Protein AF-V5H8Q6-F1 (afdb_monomer)

Mean predicted aligned error: 10.39 Å

Structure (mmCIF, N/CA/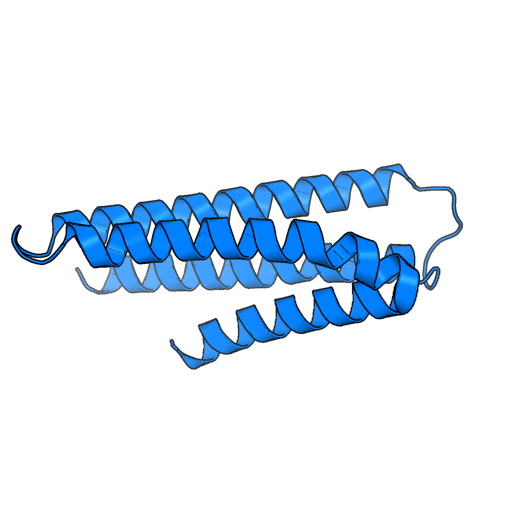C/O backbone):
data_AF-V5H8Q6-F1
#
_entry.id   AF-V5H8Q6-F1
#
loop_
_atom_site.group_PDB
_atom_site.id
_atom_site.type_symbol
_atom_site.label_atom_id
_atom_site.label_alt_id
_atom_site.label_comp_id
_atom_site.label_asym_id
_atom_site.label_entity_id
_atom_site.label_seq_id
_atom_site.pdbx_PDB_ins_code
_atom_site.Cartn_x
_atom_site.Cartn_y
_atom_site.Cartn_z
_atom_site.occupancy
_atom_site.B_iso_or_equiv
_atom_site.auth_seq_id
_atom_site.auth_comp_id
_atom_site.auth_asym_id
_atom_site.auth_atom_id
_atom_site.pdbx_PDB_model_num
ATOM 1 N N . MET A 1 1 ? -22.938 13.685 17.904 1.00 47.31 1 MET A N 1
ATOM 2 C CA . MET A 1 1 ? -21.786 12.742 17.964 1.00 47.31 1 MET A CA 1
ATOM 3 C C . MET A 1 1 ? -21.549 11.957 16.655 1.00 47.31 1 MET A C 1
ATOM 5 O O . MET A 1 1 ? -20.553 11.243 16.562 1.00 47.31 1 MET A O 1
ATOM 9 N N . SER A 1 2 ? -22.411 12.110 15.632 1.00 52.16 2 SER A N 1
ATOM 10 C CA . SER A 1 2 ? -22.285 11.519 14.284 1.00 52.16 2 SER A CA 1
ATOM 11 C C . SER A 1 2 ? -21.337 12.292 13.349 1.00 52.16 2 SER A C 1
ATOM 13 O O . SER A 1 2 ? -20.607 11.661 12.590 1.00 52.16 2 SER A O 1
ATOM 15 N N . HIS A 1 3 ? -21.265 13.625 13.465 1.00 51.91 3 HIS A N 1
ATOM 16 C CA . HIS A 1 3 ? -20.399 14.481 12.634 1.00 51.91 3 HIS A CA 1
ATOM 17 C C . HIS A 1 3 ? -18.906 14.119 12.734 1.00 51.91 3 HIS A C 1
ATOM 19 O O . HIS A 1 3 ? -18.285 13.793 11.730 1.00 51.91 3 HIS A O 1
ATOM 25 N N . GLN A 1 4 ? -18.369 14.012 13.957 1.00 55.81 4 GLN A N 1
ATOM 26 C CA . GLN A 1 4 ? -16.948 13.709 14.183 1.00 55.81 4 GLN A CA 1
ATOM 27 C C . GLN A 1 4 ? -16.502 12.375 13.560 1.00 55.81 4 GLN A C 1
ATOM 29 O O . GLN A 1 4 ? -15.347 12.219 13.185 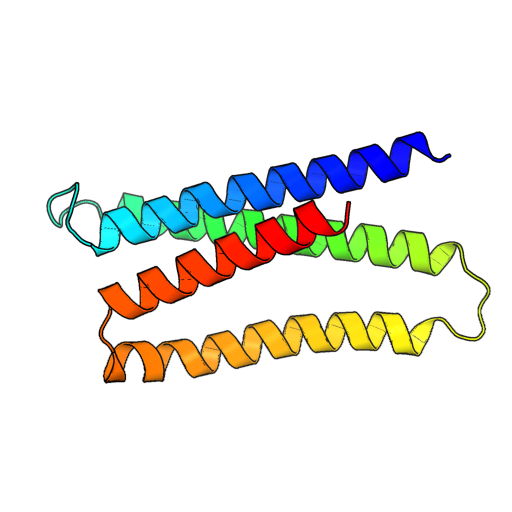1.00 55.81 4 GLN A O 1
ATOM 34 N N . THR A 1 5 ? -17.381 11.370 13.482 1.00 56.81 5 THR A N 1
ATOM 35 C CA . THR A 1 5 ? -16.995 10.058 12.933 1.00 56.81 5 THR A CA 1
ATOM 36 C C . THR A 1 5 ? -16.874 10.124 11.412 1.00 56.81 5 THR A C 1
ATOM 38 O O . THR A 1 5 ? -15.919 9.591 10.859 1.00 56.81 5 THR A O 1
ATOM 41 N N . ARG A 1 6 ? -17.794 10.844 10.762 1.00 59.44 6 ARG A N 1
ATOM 42 C CA . ARG A 1 6 ? -17.802 11.062 9.314 1.00 59.44 6 ARG A CA 1
ATOM 43 C C . ARG A 1 6 ? -16.579 11.864 8.854 1.00 59.44 6 ARG A C 1
ATOM 45 O O . ARG A 1 6 ? -16.029 11.570 7.800 1.00 59.44 6 ARG A O 1
ATOM 52 N N . ASP A 1 7 ? -16.106 12.809 9.666 1.00 64.50 7 ASP A N 1
ATOM 53 C CA . ASP A 1 7 ? -14.894 13.576 9.352 1.00 64.50 7 ASP A CA 1
ATOM 54 C C . ASP A 1 7 ? -13.611 12.730 9.430 1.00 64.50 7 ASP A C 1
ATOM 56 O O . ASP A 1 7 ? -12.723 12.893 8.597 1.00 64.50 7 ASP A O 1
ATOM 60 N N . ASN A 1 8 ? -13.525 11.765 10.355 1.00 64.62 8 ASN A N 1
ATOM 61 C CA . ASN A 1 8 ? -12.369 10.859 10.443 1.00 64.62 8 ASN A CA 1
ATOM 62 C C . ASN A 1 8 ? -12.312 9.859 9.273 1.00 64.62 8 ASN A C 1
ATOM 64 O O . ASN A 1 8 ? -11.222 9.564 8.786 1.00 64.62 8 ASN A O 1
ATOM 68 N N . THR A 1 9 ? -13.461 9.368 8.790 1.00 65.50 9 THR A N 1
ATOM 69 C CA . THR A 1 9 ? -13.511 8.477 7.615 1.00 65.50 9 THR A CA 1
ATOM 70 C C . THR A 1 9 ? -13.111 9.217 6.339 1.00 65.50 9 THR A C 1
ATOM 72 O O . THR A 1 9 ? -12.251 8.746 5.599 1.00 65.50 9 THR A O 1
ATOM 75 N N . LYS A 1 10 ? -13.604 10.448 6.150 1.00 68.50 10 LYS A N 1
ATOM 76 C CA . LYS A 1 10 ? -13.175 11.316 5.041 1.00 68.50 10 LYS A CA 1
ATOM 77 C C . LYS A 1 10 ? -11.675 11.611 5.074 1.00 68.50 10 LYS A C 1
ATOM 79 O O . LYS A 1 10 ? -11.033 11.666 4.027 1.00 68.50 10 LYS A O 1
ATOM 84 N N . LEU A 1 11 ? -11.105 11.798 6.266 1.00 69.12 11 LEU A N 1
ATOM 85 C CA . LEU A 1 11 ? -9.673 12.046 6.444 1.00 69.12 11 LEU A CA 1
ATOM 86 C C . LEU A 1 11 ? -8.839 10.796 6.114 1.00 69.12 11 LEU A C 1
ATOM 88 O O . LEU A 1 11 ? -7.823 10.912 5.430 1.00 69.12 11 LEU A O 1
ATOM 92 N N . LEU A 1 12 ? -9.317 9.604 6.490 1.00 68.75 12 LEU A N 1
ATOM 93 C CA . LEU A 1 12 ? -8.749 8.320 6.064 1.00 68.75 12 LEU A CA 1
ATOM 94 C C . LEU A 1 12 ? -8.797 8.135 4.549 1.00 68.75 12 LEU A C 1
ATOM 96 O O . LEU A 1 12 ? -7.794 7.752 3.950 1.00 68.75 12 LEU A O 1
ATOM 100 N N . LEU A 1 13 ? -9.933 8.433 3.920 1.00 69.88 13 LEU A N 1
ATOM 101 C CA . LEU A 1 13 ? -10.102 8.298 2.477 1.00 69.88 13 LEU A CA 1
ATOM 102 C C . LEU A 1 13 ? -9.171 9.261 1.726 1.00 69.88 13 LEU A C 1
ATOM 104 O O . LEU A 1 13 ? -8.527 8.870 0.752 1.00 69.88 13 LEU A O 1
ATOM 108 N N . LYS A 1 14 ? -8.998 10.483 2.247 1.00 74.50 14 LYS A N 1
ATOM 109 C CA . LYS A 1 14 ? -8.033 11.461 1.729 1.00 74.50 14 LYS A CA 1
ATOM 110 C C . LYS A 1 14 ? -6.587 10.969 1.874 1.00 74.50 14 LYS A C 1
ATOM 112 O O . LYS A 1 14 ? -5.822 11.085 0.923 1.00 74.50 14 LYS A O 1
ATOM 117 N N . MET A 1 15 ? -6.220 10.363 3.005 1.00 73.94 15 MET A N 1
ATOM 118 C CA . MET A 1 15 ? -4.896 9.748 3.202 1.00 73.94 15 MET A CA 1
ATOM 119 C C . MET A 1 15 ? -4.663 8.538 2.287 1.00 73.94 15 MET A C 1
ATOM 121 O O . MET A 1 15 ? -3.571 8.377 1.746 1.00 73.94 15 MET A O 1
ATOM 125 N N . CYS A 1 16 ? -5.688 7.711 2.075 1.00 70.69 16 CYS A N 1
ATOM 126 C CA . CYS A 1 16 ? -5.624 6.549 1.190 1.00 70.69 16 CYS A CA 1
ATOM 127 C C . CYS A 1 16 ? -5.437 6.982 -0.273 1.00 70.69 16 CYS A C 1
ATOM 129 O O . CYS A 1 16 ? -4.595 6.435 -0.980 1.00 70.69 16 CYS A O 1
ATOM 131 N N . PHE A 1 17 ? -6.132 8.041 -0.698 1.00 73.38 17 PHE A N 1
ATOM 132 C CA . PHE A 1 17 ? -5.942 8.648 -2.015 1.00 73.38 17 PHE A CA 1
ATOM 133 C C . PHE A 1 17 ? -4.543 9.267 -2.166 1.00 73.38 17 PHE A C 1
ATOM 135 O O . PHE A 1 17 ? -3.867 9.048 -3.170 1.00 73.38 17 PHE A O 1
ATOM 142 N N . VAL A 1 18 ? -4.058 9.964 -1.132 1.00 75.38 18 VAL A N 1
ATOM 143 C CA . VAL A 1 18 ? -2.692 10.515 -1.085 1.00 75.38 18 VAL A CA 1
ATOM 144 C C . VAL A 1 18 ? -1.626 9.415 -1.142 1.00 75.38 18 VAL A C 1
ATOM 146 O O . VAL A 1 18 ? -0.545 9.676 -1.653 1.00 75.38 18 VAL A O 1
ATOM 149 N N . ARG A 1 19 ? -1.918 8.179 -0.708 1.00 74.38 19 ARG A N 1
ATOM 150 C CA . ARG A 1 19 ? -1.016 7.016 -0.826 1.00 74.38 19 ARG A CA 1
ATOM 151 C C . ARG A 1 19 ? -0.897 6.473 -2.256 1.00 74.38 19 ARG A C 1
ATOM 153 O O . ARG A 1 19 ? 0.143 5.915 -2.602 1.00 74.38 19 ARG A O 1
ATOM 160 N N . VAL A 1 20 ? -1.920 6.644 -3.097 1.00 72.38 20 VAL A N 1
ATOM 161 C CA . VAL A 1 20 ? -1.877 6.214 -4.509 1.00 72.38 20 VAL A CA 1
ATOM 162 C C . VAL A 1 20 ? -0.863 7.048 -5.297 1.00 72.38 20 VAL A C 1
ATOM 164 O O . VAL A 1 20 ? -0.158 6.516 -6.147 1.00 72.38 20 VAL A O 1
ATOM 167 N N . LEU A 1 21 ? -0.718 8.332 -4.963 1.00 75.25 21 LEU A N 1
ATOM 168 C CA . LEU A 1 21 ? 0.197 9.258 -5.632 1.00 75.25 21 LEU A CA 1
ATOM 169 C C . LEU A 1 21 ? 1.683 8.817 -5.580 1.00 75.25 21 LEU A C 1
ATOM 171 O O . LEU A 1 21 ? 2.279 8.686 -6.649 1.00 75.25 21 LEU A O 1
ATOM 175 N N . PRO A 1 22 ? 2.297 8.511 -4.415 1.00 69.06 22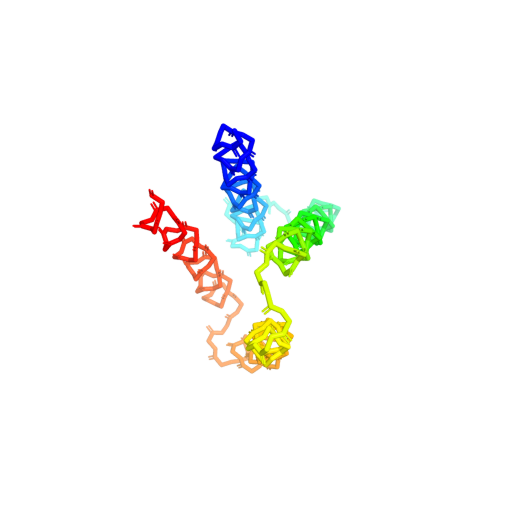 PRO A N 1
ATOM 176 C CA . PRO A 1 22 ? 3.663 7.996 -4.351 1.00 69.06 22 PRO A CA 1
ATOM 177 C C . PRO A 1 22 ? 3.797 6.583 -4.939 1.00 69.06 22 PRO A C 1
ATOM 179 O O . PRO A 1 22 ? 4.849 6.271 -5.487 1.00 69.06 22 PRO A O 1
ATOM 182 N N . ALA A 1 23 ? 2.753 5.742 -4.893 1.00 71.56 23 ALA A N 1
ATOM 183 C CA . ALA A 1 23 ? 2.776 4.421 -5.534 1.00 71.56 23 ALA A CA 1
ATOM 184 C C . ALA A 1 23 ? 2.869 4.534 -7.068 1.00 71.56 23 ALA A C 1
ATOM 186 O O . ALA A 1 23 ? 3.693 3.869 -7.695 1.00 71.56 23 ALA A O 1
ATOM 187 N N . VAL A 1 24 ? 2.090 5.445 -7.661 1.00 70.62 24 VAL A N 1
ATOM 188 C CA . VAL A 1 24 ? 2.145 5.765 -9.095 1.00 70.62 24 VAL A CA 1
ATOM 189 C C . VAL A 1 24 ? 3.485 6.410 -9.470 1.00 70.62 24 VAL A C 1
ATOM 19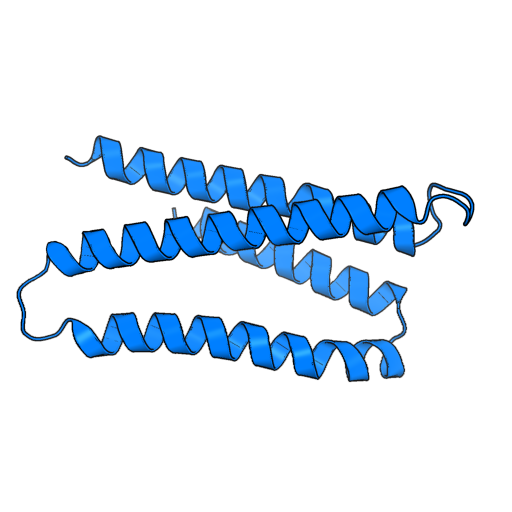1 O O . VAL A 1 24 ? 4.049 6.081 -10.510 1.00 70.62 24 VAL A O 1
ATOM 194 N N . LEU A 1 25 ? 4.045 7.270 -8.613 1.00 69.56 25 LEU A N 1
ATOM 195 C CA . LEU A 1 25 ? 5.375 7.867 -8.808 1.00 69.56 25 LEU A CA 1
ATOM 196 C C . LEU A 1 25 ? 6.499 6.820 -8.812 1.00 69.56 25 LEU A C 1
ATOM 198 O O . LEU A 1 25 ? 7.399 6.887 -9.652 1.00 69.56 25 LEU A O 1
ATOM 202 N N . ILE A 1 26 ? 6.436 5.831 -7.915 1.00 70.19 26 ILE A N 1
ATOM 203 C CA . ILE A 1 26 ? 7.384 4.708 -7.880 1.00 70.19 26 ILE A CA 1
ATOM 204 C C . ILE A 1 26 ? 7.248 3.862 -9.146 1.00 70.19 26 ILE A C 1
ATOM 206 O O . ILE A 1 26 ? 8.268 3.510 -9.736 1.00 70.19 26 ILE A O 1
ATOM 210 N N . PHE A 1 27 ? 6.019 3.589 -9.598 1.00 68.00 27 PHE A N 1
ATOM 211 C CA . PHE A 1 27 ? 5.781 2.898 -10.864 1.00 68.00 27 PHE A CA 1
ATOM 212 C C . PHE A 1 27 ? 6.407 3.663 -12.041 1.00 68.00 27 PHE A C 1
ATOM 214 O O . PHE A 1 27 ? 7.276 3.122 -12.715 1.00 68.00 27 PHE A O 1
ATOM 221 N N . LEU A 1 28 ? 6.074 4.946 -12.219 1.00 66.44 28 LEU A N 1
ATOM 222 C CA . LEU A 1 28 ? 6.609 5.797 -13.295 1.00 66.44 28 LEU A CA 1
ATOM 223 C C . LEU A 1 28 ? 8.144 5.880 -13.302 1.00 66.44 28 LEU A C 1
ATOM 225 O O . LEU A 1 28 ? 8.758 5.881 -14.371 1.00 66.44 28 LEU A O 1
ATOM 229 N N . THR A 1 29 ? 8.765 5.915 -12.120 1.00 64.88 29 THR A N 1
ATOM 230 C CA . THR A 1 29 ? 10.231 5.929 -11.976 1.00 64.88 29 THR A CA 1
ATOM 231 C C . THR A 1 29 ? 10.852 4.580 -12.364 1.00 64.88 29 THR A C 1
ATOM 233 O O . THR A 1 29 ? 11.919 4.541 -12.978 1.00 64.88 29 THR A O 1
ATOM 236 N N . ASN A 1 30 ? 10.192 3.462 -12.038 1.00 61.88 30 ASN A N 1
ATOM 237 C CA . ASN A 1 30 ? 10.693 2.115 -12.330 1.00 61.88 30 ASN A CA 1
ATOM 238 C C . ASN A 1 30 ? 10.515 1.725 -13.805 1.00 61.88 30 ASN A C 1
ATOM 240 O O . ASN A 1 30 ? 11.400 1.092 -14.377 1.00 61.88 30 ASN A O 1
ATOM 244 N N . THR A 1 31 ? 9.425 2.154 -14.453 1.00 59.09 31 THR A N 1
ATOM 245 C CA . THR A 1 31 ? 9.143 1.861 -15.872 1.00 59.09 31 THR A CA 1
ATOM 246 C C . THR A 1 31 ? 10.027 2.659 -16.842 1.00 59.09 31 THR A C 1
ATOM 248 O O . THR A 1 31 ? 9.805 2.599 -18.047 1.00 59.09 31 THR A O 1
ATOM 251 N N . ARG A 1 32 ? 11.035 3.405 -16.347 1.00 60.41 32 ARG A N 1
ATOM 252 C CA . ARG A 1 32 ? 11.986 4.210 -17.148 1.00 60.41 32 ARG A CA 1
ATOM 253 C C . ARG A 1 32 ? 11.302 5.178 -18.128 1.00 60.41 32 ARG A C 1
ATOM 255 O O . ARG A 1 32 ? 11.916 5.598 -19.098 1.00 60.41 32 ARG A O 1
ATOM 262 N N . LEU A 1 33 ? 10.035 5.527 -17.895 1.00 53.34 33 LEU A N 1
ATOM 263 C CA . LEU A 1 33 ? 9.221 6.237 -18.885 1.00 53.34 33 LEU A CA 1
ATOM 264 C C . LEU A 1 33 ? 9.440 7.760 -18.853 1.00 53.34 33 LEU A C 1
ATOM 266 O O . LEU A 1 33 ? 9.037 8.447 -19.783 1.00 53.34 33 LEU A O 1
ATOM 270 N N . VAL A 1 34 ? 10.034 8.295 -17.774 1.00 51.06 34 VAL A N 1
ATOM 271 C CA . VAL A 1 34 ? 10.090 9.750 -17.526 1.00 51.06 34 VAL A CA 1
ATOM 272 C C . VAL A 1 34 ? 11.485 10.281 -17.169 1.00 51.06 34 VAL A C 1
ATOM 274 O O . VAL A 1 34 ? 11.740 11.454 -17.409 1.00 51.06 34 VAL A O 1
ATOM 277 N N . TRP A 1 35 ? 12.407 9.472 -16.630 1.00 49.25 35 TRP A N 1
ATOM 278 C CA . TRP A 1 35 ? 13.706 9.992 -16.180 1.00 49.25 35 TRP A CA 1
ATOM 279 C C . TRP A 1 35 ? 14.875 9.028 -16.396 1.00 49.25 35 TRP A C 1
ATOM 281 O O . TRP A 1 35 ? 14.803 7.844 -16.058 1.00 49.25 35 TRP A O 1
ATOM 291 N N . GLU A 1 36 ? 15.971 9.580 -16.921 1.00 54.25 36 GLU A N 1
ATOM 292 C CA . GLU A 1 36 ? 17.302 8.972 -16.944 1.00 54.25 36 GLU A CA 1
ATOM 293 C C . GLU A 1 36 ? 17.716 8.415 -15.562 1.00 54.25 36 GLU A C 1
ATOM 295 O O . GLU A 1 36 ? 17.263 8.901 -14.520 1.00 54.25 36 GLU A O 1
ATOM 300 N N . PRO A 1 37 ? 18.591 7.391 -15.518 1.00 53.19 37 PRO A N 1
ATOM 301 C CA . PRO A 1 37 ? 18.848 6.548 -14.343 1.00 53.19 37 PRO A CA 1
ATOM 302 C C . PRO A 1 37 ? 19.490 7.235 -13.115 1.00 53.19 37 PRO A C 1
ATOM 304 O O . PRO A 1 37 ? 19.832 6.539 -12.161 1.00 53.19 37 PRO A O 1
ATOM 307 N N . SER A 1 38 ? 19.644 8.562 -13.088 1.00 52.81 38 SER A N 1
ATOM 308 C CA . SER A 1 38 ? 20.502 9.263 -12.120 1.00 52.81 38 SER A CA 1
ATOM 309 C C . SER A 1 38 ? 19.833 9.708 -10.807 1.00 52.81 38 SER A C 1
ATOM 311 O O . SER A 1 38 ? 20.541 10.102 -9.884 1.00 52.81 38 SER A O 1
ATOM 313 N N . ASN A 1 39 ? 18.505 9.654 -10.658 1.00 63.47 39 ASN A N 1
ATOM 314 C CA . ASN A 1 39 ? 17.825 10.239 -9.488 1.00 63.47 39 ASN A CA 1
ATOM 315 C C . ASN A 1 39 ? 17.351 9.204 -8.456 1.00 63.47 39 ASN A C 1
ATOM 317 O O . ASN A 1 39 ? 16.175 9.146 -8.089 1.00 63.47 39 ASN A O 1
ATOM 321 N N . VAL A 1 40 ? 18.294 8.420 -7.921 1.00 69.50 40 VAL A N 1
ATOM 322 C CA . VAL A 1 40 ? 18.071 7.499 -6.783 1.00 69.50 40 VAL A CA 1
ATOM 323 C C . VAL A 1 40 ? 17.391 8.216 -5.605 1.00 69.50 40 VAL A C 1
ATOM 325 O O . VAL A 1 40 ? 16.515 7.650 -4.954 1.00 69.50 40 VAL A O 1
ATOM 328 N N . TYR A 1 41 ? 17.702 9.499 -5.393 1.00 74.69 41 TYR A N 1
ATOM 329 C CA . TYR A 1 41 ? 17.079 10.351 -4.375 1.00 74.69 41 TYR A CA 1
ATOM 330 C C . TYR A 1 41 ? 15.553 10.482 -4.516 1.00 74.69 41 TYR A C 1
ATOM 332 O O . TYR A 1 41 ? 14.841 10.511 -3.510 1.00 74.69 41 TYR A O 1
ATOM 340 N N . VAL A 1 42 ? 15.019 10.517 -5.741 1.00 72.50 42 VAL A N 1
ATOM 341 C CA . VAL A 1 42 ? 13.566 10.608 -5.988 1.00 72.50 42 VAL A CA 1
ATOM 342 C C . VAL A 1 42 ? 12.880 9.277 -5.660 1.00 72.50 42 VAL A C 1
ATOM 344 O O . VAL A 1 42 ? 11.812 9.246 -5.046 1.00 72.50 42 VAL A O 1
ATOM 347 N N . GLY A 1 43 ? 13.531 8.156 -5.980 1.00 73.31 43 GLY A N 1
ATOM 348 C CA . GLY A 1 43 ? 13.063 6.824 -5.585 1.00 73.31 43 GLY A CA 1
ATOM 349 C C . GLY A 1 43 ? 13.051 6.635 -4.063 1.00 73.31 43 GLY A C 1
ATOM 350 O O . GLY A 1 43 ? 12.055 6.193 -3.495 1.00 73.31 43 GLY A O 1
ATOM 351 N N . VAL A 1 44 ? 14.125 7.033 -3.379 1.00 78.62 44 VAL A N 1
ATOM 352 C CA . VAL A 1 44 ? 14.233 6.900 -1.916 1.00 78.62 44 VAL A CA 1
ATOM 353 C C . VAL A 1 44 ? 13.240 7.813 -1.193 1.00 78.62 44 VAL A C 1
ATOM 355 O O . VAL A 1 44 ? 12.549 7.367 -0.277 1.00 78.62 44 VAL A O 1
ATOM 358 N N . SER A 1 45 ? 13.117 9.073 -1.618 1.00 77.00 45 SER A N 1
ATOM 359 C CA . SER A 1 45 ? 12.160 10.010 -1.017 1.00 77.00 45 SER A CA 1
ATOM 360 C C . SER A 1 45 ? 10.714 9.549 -1.207 1.00 77.00 45 SER A C 1
ATOM 362 O O . SER A 1 45 ? 9.952 9.544 -0.240 1.00 77.00 45 SER A O 1
ATOM 364 N N . SER A 1 46 ? 10.338 9.076 -2.400 1.00 75.88 46 SER A N 1
ATOM 365 C CA . SER A 1 46 ? 8.993 8.533 -2.641 1.00 75.88 46 SER A CA 1
ATOM 366 C C . SER A 1 46 ? 8.696 7.290 -1.794 1.00 75.88 46 SER A C 1
ATOM 368 O O . SER A 1 46 ? 7.602 7.195 -1.229 1.00 75.88 46 SER A O 1
ATOM 370 N N . MET A 1 47 ? 9.665 6.385 -1.608 1.00 77.38 47 MET A N 1
ATOM 371 C CA . MET A 1 47 ? 9.523 5.261 -0.674 1.00 77.38 47 MET A CA 1
ATOM 372 C C . MET A 1 47 ? 9.344 5.725 0.774 1.00 77.38 47 MET A C 1
ATOM 374 O O . MET A 1 47 ? 8.514 5.166 1.496 1.00 77.38 47 MET A O 1
ATOM 378 N N . LEU A 1 48 ? 10.083 6.747 1.208 1.00 81.56 48 LEU A N 1
ATOM 379 C CA . LEU A 1 48 ? 9.973 7.282 2.564 1.00 81.56 48 LEU A CA 1
ATOM 380 C C . LEU A 1 48 ? 8.586 7.894 2.810 1.00 81.56 48 LEU A C 1
ATOM 382 O O . LEU A 1 48 ? 7.940 7.576 3.810 1.00 81.56 48 LEU A O 1
ATOM 386 N N . PHE A 1 49 ? 8.086 8.698 1.866 1.00 78.00 49 PHE A N 1
ATOM 387 C CA . PHE A 1 49 ? 6.731 9.252 1.924 1.00 78.00 49 PHE A CA 1
ATOM 388 C C . PHE A 1 49 ? 5.663 8.156 1.949 1.00 78.00 49 PHE A C 1
ATOM 390 O O . PHE A 1 49 ? 4.724 8.231 2.744 1.00 78.00 49 PHE A O 1
ATOM 397 N N . LEU A 1 50 ? 5.812 7.112 1.129 1.00 80.12 50 LEU A N 1
ATOM 398 C CA . LEU A 1 50 ? 4.872 5.991 1.100 1.00 80.12 50 LEU A CA 1
ATOM 399 C C . LEU A 1 50 ? 4.830 5.246 2.444 1.00 80.12 50 LEU A C 1
ATOM 401 O O . LEU A 1 50 ? 3.742 4.929 2.933 1.00 80.12 50 LEU A O 1
ATOM 405 N N . ASN A 1 51 ? 5.990 5.015 3.066 1.00 80.19 51 ASN A N 1
ATOM 406 C CA . ASN A 1 51 ? 6.083 4.397 4.390 1.00 80.19 51 ASN A CA 1
ATOM 407 C C . ASN A 1 51 ? 5.468 5.281 5.482 1.00 80.19 51 ASN A C 1
ATOM 409 O O . ASN A 1 51 ? 4.698 4.783 6.306 1.00 80.19 51 ASN A O 1
ATOM 413 N N . LEU A 1 52 ? 5.733 6.591 5.453 1.00 78.75 52 LEU A N 1
ATOM 414 C CA . LEU A 1 52 ? 5.156 7.549 6.396 1.00 78.75 52 LEU A CA 1
ATOM 415 C C . LEU A 1 52 ? 3.623 7.554 6.320 1.00 78.75 52 LEU A C 1
ATOM 417 O O . LEU A 1 52 ? 2.954 7.372 7.338 1.00 78.75 52 LEU A O 1
ATOM 421 N N . ILE A 1 53 ? 3.059 7.697 5.116 1.00 77.75 53 ILE A N 1
ATOM 422 C CA . ILE A 1 53 ? 1.603 7.712 4.901 1.00 77.75 53 ILE A CA 1
ATOM 423 C C . ILE A 1 53 ? 0.983 6.375 5.332 1.00 77.75 53 ILE A C 1
ATOM 425 O O . ILE A 1 53 ? -0.051 6.359 6.000 1.00 77.75 53 ILE A O 1
ATOM 429 N N . SER A 1 54 ? 1.623 5.248 5.006 1.00 77.75 54 SER A N 1
ATOM 430 C CA . SER A 1 54 ? 1.171 3.919 5.438 1.00 77.75 54 SER A CA 1
ATOM 431 C C . SER A 1 54 ? 1.141 3.786 6.968 1.00 77.75 54 SER A C 1
ATOM 433 O O . SER A 1 54 ? 0.185 3.236 7.527 1.00 77.75 54 SER A O 1
ATOM 435 N N . GLY A 1 55 ? 2.154 4.321 7.654 1.00 77.75 55 GLY A N 1
ATOM 436 C CA . GLY A 1 55 ? 2.197 4.392 9.114 1.00 77.75 55 GLY A CA 1
ATOM 437 C C . GLY A 1 55 ? 1.063 5.245 9.683 1.00 77.75 55 GLY A C 1
ATOM 438 O O . GLY A 1 55 ? 0.335 4.789 10.561 1.00 77.75 55 GLY A O 1
ATOM 439 N N . MET A 1 56 ? 0.841 6.440 9.126 1.00 75.19 56 MET A N 1
ATOM 440 C CA . MET A 1 56 ? -0.252 7.328 9.544 1.00 75.19 56 MET A CA 1
ATOM 441 C C . MET A 1 56 ? -1.628 6.667 9.396 1.00 75.19 56 MET A C 1
ATOM 443 O O . MET A 1 56 ? -2.425 6.723 10.332 1.00 75.19 56 MET A O 1
ATOM 447 N N . ILE A 1 57 ? -1.899 6.004 8.265 1.00 75.62 57 ILE A N 1
ATOM 448 C CA . ILE A 1 57 ? -3.162 5.281 8.035 1.00 75.62 57 ILE A CA 1
ATOM 449 C C . ILE A 1 57 ? -3.363 4.214 9.113 1.00 75.62 57 ILE A C 1
ATOM 451 O O . ILE A 1 57 ? -4.424 4.170 9.731 1.00 75.62 57 ILE A O 1
ATOM 455 N N . THR A 1 58 ? -2.336 3.404 9.384 1.00 79.69 58 THR A N 1
ATOM 456 C CA . THR A 1 58 ? -2.388 2.346 10.405 1.00 79.69 58 THR A CA 1
ATOM 457 C C . THR A 1 58 ? -2.704 2.934 11.789 1.00 79.69 58 THR A C 1
ATOM 459 O O . THR A 1 58 ? -3.597 2.455 12.486 1.00 79.69 58 THR A O 1
ATOM 462 N N . THR A 1 59 ? -2.052 4.037 12.166 1.00 79.75 59 THR A N 1
ATOM 463 C CA . THR A 1 59 ? -2.306 4.730 13.440 1.00 79.75 59 THR A CA 1
ATOM 464 C C . THR A 1 59 ? -3.730 5.276 13.534 1.00 79.75 59 THR A C 1
ATOM 466 O O . THR A 1 59 ? -4.376 5.146 14.579 1.00 79.75 59 THR A O 1
ATOM 469 N N . VAL A 1 60 ? -4.258 5.869 12.458 1.00 72.50 60 VAL A N 1
ATOM 470 C CA . VAL A 1 60 ? -5.640 6.372 12.429 1.00 72.50 60 VAL A CA 1
ATOM 471 C C . VAL A 1 60 ? -6.638 5.215 12.514 1.00 72.50 60 VAL A C 1
ATOM 473 O O . VAL A 1 60 ? -7.592 5.302 13.292 1.00 72.50 60 VAL A O 1
ATOM 476 N N . VAL A 1 61 ? -6.399 4.110 11.801 1.00 74.31 61 VAL A N 1
ATOM 477 C CA . VAL A 1 61 ? -7.214 2.887 11.888 1.00 74.31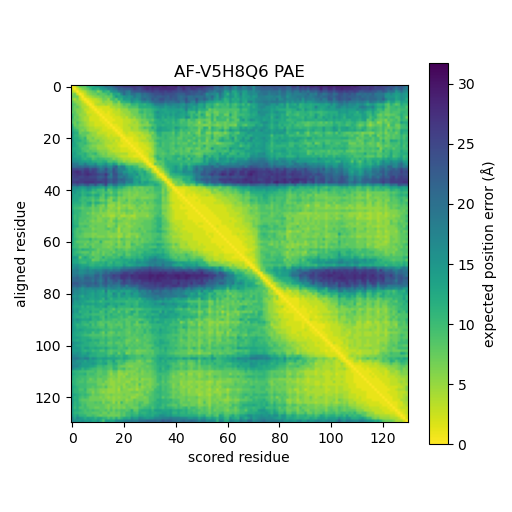 61 VAL A CA 1
ATOM 478 C C . VAL A 1 61 ? -7.212 2.350 13.317 1.00 74.31 61 VAL A C 1
ATOM 480 O O . VAL A 1 61 ? -8.290 2.177 13.886 1.00 74.31 61 VAL A O 1
ATOM 483 N N . PHE A 1 62 ? -6.045 2.196 13.953 1.00 74.00 62 PHE A N 1
ATOM 484 C CA . PHE A 1 62 ? -5.957 1.773 15.354 1.00 74.00 62 PHE A CA 1
ATOM 485 C C . PHE A 1 62 ? -6.647 2.746 16.314 1.00 74.00 62 PHE A C 1
ATOM 487 O O . PHE A 1 62 ? -7.305 2.315 17.261 1.00 74.00 62 PHE A O 1
ATOM 494 N N . THR A 1 63 ? -6.569 4.052 16.061 1.00 75.25 63 THR A N 1
ATOM 495 C CA . THR A 1 63 ? -7.249 5.065 16.881 1.00 75.25 63 THR A CA 1
ATOM 496 C C . THR A 1 63 ? -8.769 4.932 16.777 1.00 75.25 63 THR A C 1
ATOM 498 O O . THR A 1 63 ? -9.470 4.945 17.794 1.00 75.25 63 THR A O 1
ATOM 501 N N . ILE A 1 64 ? -9.305 4.757 15.566 1.00 70.00 64 ILE A N 1
ATOM 502 C CA . ILE A 1 64 ? -10.736 4.501 15.353 1.00 70.00 64 ILE A CA 1
ATOM 503 C C . ILE A 1 64 ? -11.133 3.176 16.007 1.00 70.00 64 ILE A C 1
ATOM 505 O O . ILE A 1 64 ? -12.146 3.130 16.710 1.00 70.00 64 ILE A O 1
ATOM 509 N N . MET A 1 65 ? -10.314 2.137 15.840 1.00 70.81 65 MET A N 1
ATOM 510 C CA . MET A 1 65 ? -10.500 0.815 16.433 1.00 70.81 65 MET A CA 1
ATOM 511 C C . MET A 1 65 ? -10.618 0.899 17.961 1.00 70.81 65 MET A C 1
ATOM 513 O O . MET A 1 65 ? -11.606 0.443 18.538 1.00 70.81 65 MET A O 1
ATOM 517 N N . MET A 1 66 ? -9.673 1.575 18.618 1.00 70.69 66 MET A N 1
ATOM 518 C CA . MET A 1 66 ? -9.663 1.780 20.069 1.00 70.69 66 MET A CA 1
ATOM 519 C C . MET A 1 66 ? -10.851 2.620 20.546 1.00 70.69 66 MET A C 1
ATOM 521 O O . MET A 1 66 ? -11.511 2.261 21.524 1.00 70.69 66 MET A O 1
ATOM 525 N N . ARG A 1 67 ? -11.210 3.696 19.833 1.00 67.94 67 ARG A N 1
ATOM 526 C CA . ARG A 1 67 ? -12.381 4.521 20.189 1.00 67.94 67 ARG A CA 1
ATOM 527 C C . ARG A 1 67 ? -13.706 3.775 20.036 1.00 67.94 67 ARG A C 1
ATOM 529 O O . ARG A 1 67 ? -14.625 4.002 20.824 1.00 67.94 67 ARG A O 1
ATOM 536 N N . ARG A 1 68 ? -13.830 2.893 19.041 1.00 64.56 68 ARG A N 1
ATOM 537 C CA . ARG A 1 68 ? -15.002 2.018 18.872 1.00 64.56 68 ARG A CA 1
ATOM 538 C C . ARG A 1 68 ? -15.037 0.926 19.937 1.00 64.56 68 ARG A C 1
ATOM 540 O O . ARG A 1 68 ? -16.097 0.707 20.521 1.00 64.56 68 ARG A O 1
ATOM 547 N N . SER A 1 69 ? -13.885 0.346 20.271 1.00 66.25 69 SER A N 1
ATOM 548 C CA . SER A 1 69 ? -13.745 -0.609 21.372 1.00 66.25 69 SER A CA 1
ATOM 549 C C . SER A 1 69 ? -14.176 -0.002 22.710 1.00 66.25 69 SER A C 1
ATOM 551 O O . SER A 1 69 ? -14.904 -0.641 23.463 1.00 66.25 69 SER A O 1
ATOM 553 N N . GLN A 1 70 ? -13.862 1.263 23.000 1.00 63.56 70 GLN A N 1
ATOM 554 C CA . GLN A 1 70 ? -14.294 1.914 24.246 1.00 63.56 70 GLN A CA 1
ATOM 555 C C . GLN A 1 70 ? -15.826 2.059 24.381 1.00 63.56 70 GLN A C 1
ATOM 557 O O . GLN A 1 70 ? -16.332 2.016 25.500 1.00 63.56 70 GLN A O 1
ATOM 562 N N . ARG A 1 71 ? -16.587 2.143 23.277 1.00 62.19 71 ARG A N 1
ATOM 563 C CA . ARG A 1 71 ? -18.039 2.435 23.299 1.00 62.19 71 ARG A CA 1
ATOM 564 C C . ARG A 1 71 ? -18.989 1.221 23.368 1.00 62.19 71 ARG A C 1
ATOM 566 O O . ARG A 1 71 ? -20.170 1.435 23.601 1.00 62.19 71 ARG A O 1
ATOM 573 N N . VAL A 1 72 ? -18.537 -0.027 23.180 1.00 56.00 72 VAL A N 1
ATOM 574 C CA . VAL A 1 72 ? -19.442 -1.190 22.931 1.00 56.00 72 VAL A CA 1
ATOM 575 C C . VAL A 1 72 ? -19.389 -2.279 24.018 1.00 56.00 72 VAL A C 1
ATOM 577 O O . VAL A 1 72 ? -18.715 -3.250 23.788 1.00 56.00 72 VAL A O 1
ATOM 580 N N . ALA A 1 73 ? -20.018 -2.157 25.196 1.00 50.97 73 ALA A N 1
ATOM 581 C CA . ALA A 1 73 ? -20.188 -3.190 26.268 1.00 50.97 73 ALA A CA 1
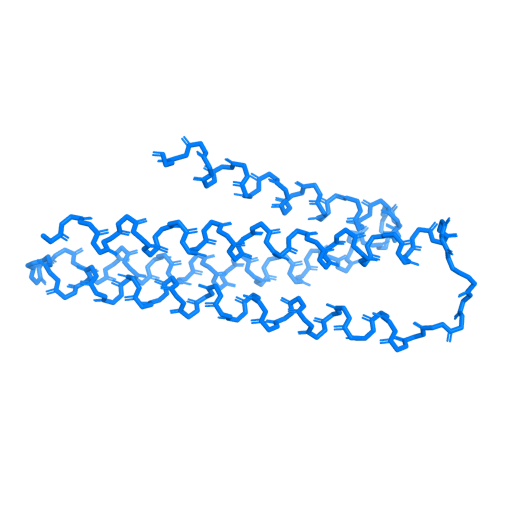ATOM 582 C C . ALA A 1 73 ? -19.302 -4.488 26.280 1.00 50.97 73 ALA A C 1
ATOM 584 O O . ALA A 1 73 ? -19.298 -5.302 25.364 1.00 50.97 73 ALA A O 1
ATOM 585 N N . LYS A 1 74 ? -18.595 -4.714 27.401 1.00 53.78 74 LYS A N 1
ATOM 586 C CA . LYS A 1 74 ? -17.440 -5.620 27.663 1.00 53.78 74 LYS A CA 1
ATOM 587 C C . LYS A 1 74 ? -17.459 -7.111 27.207 1.00 53.78 74 LYS A C 1
ATOM 589 O O . LYS A 1 74 ? -16.431 -7.750 27.387 1.00 53.78 74 LYS A O 1
ATOM 594 N N . GLY A 1 75 ? -18.517 -7.679 26.623 1.00 51.06 75 GLY A N 1
ATOM 595 C CA . GLY A 1 75 ? -18.645 -9.144 26.447 1.00 51.06 75 GLY A CA 1
ATOM 596 C C . GLY A 1 75 ? -18.077 -9.755 25.154 1.00 51.06 75 GLY A C 1
ATOM 597 O O . GLY A 1 75 ? -17.458 -10.809 25.201 1.00 51.06 75 GLY A O 1
ATOM 598 N N . TYR A 1 76 ? -18.238 -9.090 24.003 1.00 50.72 76 TYR A N 1
ATOM 599 C CA . TYR A 1 76 ? -17.920 -9.658 22.671 1.00 50.72 76 TYR A CA 1
ATOM 600 C C . TYR A 1 76 ? -16.732 -8.957 21.967 1.00 50.72 76 TYR A C 1
ATOM 602 O O . TYR A 1 76 ? -16.454 -9.184 20.791 1.00 50.72 76 TYR A O 1
ATOM 610 N N . LYS A 1 77 ? -16.033 -8.061 22.684 1.00 50.75 77 LYS A N 1
ATOM 611 C CA . LYS A 1 77 ? -15.115 -7.038 22.137 1.00 50.75 77 LYS A CA 1
ATOM 612 C C . LYS A 1 77 ? -13.743 -7.532 21.673 1.00 50.75 77 LYS A C 1
ATOM 614 O O . LYS A 1 77 ? -13.197 -6.976 20.723 1.00 50.75 77 LYS A O 1
ATOM 619 N N . THR A 1 78 ? -13.125 -8.465 22.391 1.00 51.88 78 THR A N 1
ATOM 620 C CA . THR A 1 78 ? -11.673 -8.690 22.267 1.00 51.88 78 THR A CA 1
ATOM 621 C C . THR A 1 78 ? -11.319 -9.472 21.007 1.00 51.88 78 THR A C 1
ATOM 623 O O . THR A 1 78 ? -10.327 -9.168 20.349 1.00 51.88 78 THR A O 1
ATOM 626 N N . THR A 1 79 ? -12.158 -10.428 20.613 1.00 58.88 79 THR A N 1
ATOM 627 C CA . THR A 1 79 ? -11.832 -11.347 19.519 1.00 58.88 79 THR A CA 1
ATOM 628 C C . THR A 1 79 ? -11.893 -10.664 18.156 1.00 58.88 79 THR A C 1
ATOM 630 O O . THR A 1 79 ? -10.964 -10.815 17.375 1.00 58.88 79 THR A O 1
ATOM 633 N N . HIS A 1 80 ? -12.915 -9.846 17.875 1.00 63.03 80 HIS A N 1
ATOM 634 C CA . HIS A 1 80 ? -13.059 -9.199 16.561 1.00 63.03 80 HIS A CA 1
ATOM 635 C C . HIS A 1 80 ? -11.969 -8.160 16.276 1.00 63.03 80 HIS A C 1
ATOM 637 O O . HIS A 1 80 ? -11.450 -8.101 15.165 1.00 63.03 80 HIS A O 1
ATOM 643 N N . PHE A 1 81 ? -11.585 -7.359 17.271 1.00 63.72 81 PHE A N 1
ATOM 644 C CA . PHE A 1 81 ? -10.549 -6.342 17.089 1.00 63.72 81 PHE A CA 1
ATOM 645 C C . PHE A 1 81 ? -9.130 -6.927 17.081 1.00 63.72 81 PHE A C 1
ATOM 647 O O . PHE A 1 81 ? -8.307 -6.493 16.276 1.00 63.72 81 PHE A O 1
ATOM 654 N N . SER A 1 82 ? -8.848 -7.956 17.890 1.00 66.19 82 SER A N 1
ATOM 655 C CA . SER A 1 82 ? -7.589 -8.707 17.773 1.00 66.19 82 SER A CA 1
ATOM 656 C C . SER A 1 82 ? -7.510 -9.493 16.463 1.00 66.19 82 SER A C 1
ATOM 658 O O . SER A 1 82 ? -6.438 -9.580 15.869 1.00 66.19 82 SER A O 1
ATOM 660 N N . PHE A 1 83 ? -8.634 -10.009 15.957 1.00 68.81 83 PHE A N 1
ATOM 661 C CA . PHE A 1 83 ? -8.687 -10.656 14.647 1.00 68.81 83 PHE A CA 1
ATOM 662 C C . PHE A 1 83 ? -8.397 -9.663 13.512 1.00 68.81 83 PHE A C 1
ATOM 664 O O . PHE A 1 83 ? -7.574 -9.935 12.651 1.00 68.81 83 PHE A O 1
ATOM 671 N N . LEU A 1 84 ? -8.980 -8.461 13.546 1.00 70.62 84 LEU A N 1
ATOM 672 C CA . LEU A 1 84 ? -8.677 -7.413 12.560 1.00 70.62 84 LEU A CA 1
ATOM 673 C C . LEU A 1 84 ? -7.198 -6.994 12.585 1.00 70.62 84 LEU A C 1
ATOM 675 O O . LEU A 1 84 ? -6.580 -6.855 11.532 1.00 70.62 84 LEU A O 1
ATOM 679 N N . CYS A 1 85 ? -6.616 -6.851 13.778 1.00 70.06 85 CYS A N 1
ATOM 680 C CA . CYS A 1 85 ? -5.194 -6.546 13.942 1.00 70.06 85 CYS A CA 1
ATOM 681 C C . CYS A 1 85 ? -4.296 -7.671 13.395 1.00 70.06 85 CYS A C 1
ATOM 683 O O . CYS A 1 85 ? -3.336 -7.415 12.669 1.00 70.06 85 CYS A O 1
ATOM 685 N N . THR A 1 86 ? -4.628 -8.930 13.694 1.00 76.44 86 THR A N 1
ATOM 686 C CA . THR A 1 86 ? -3.868 -10.086 13.190 1.00 76.44 86 THR A CA 1
ATOM 687 C C . THR A 1 86 ? -3.994 -10.237 11.678 1.00 76.44 86 THR A C 1
ATOM 689 O O . THR A 1 86 ? -2.983 -10.490 11.031 1.00 76.44 86 THR A O 1
ATOM 692 N N . VAL A 1 87 ? -5.170 -9.993 11.092 1.00 76.94 87 VAL A N 1
ATOM 693 C CA . VAL A 1 87 ? -5.364 -9.972 9.631 1.00 76.94 87 VAL A CA 1
ATOM 694 C C . VAL A 1 87 ? -4.531 -8.870 8.968 1.00 76.94 87 VAL A C 1
ATOM 696 O O . VAL A 1 87 ? -3.942 -9.113 7.916 1.00 76.94 87 VAL A O 1
ATOM 699 N N . GLU A 1 88 ? -4.414 -7.685 9.574 1.00 77.00 88 GLU A N 1
ATOM 700 C CA . GLU A 1 88 ? -3.568 -6.607 9.042 1.00 77.00 88 GLU A CA 1
ATOM 701 C C . GLU A 1 88 ? -2.086 -7.013 8.988 1.00 77.00 88 GLU A C 1
ATOM 703 O O . GLU A 1 88 ? -1.427 -6.859 7.953 1.00 77.00 88 GLU A O 1
ATOM 708 N N . VAL A 1 89 ? -1.558 -7.544 10.095 1.00 77.75 89 VAL A N 1
ATOM 709 C CA . VAL A 1 89 ? -0.154 -7.973 10.190 1.00 77.75 89 VAL A CA 1
ATOM 710 C C . VAL A 1 89 ? 0.112 -9.172 9.277 1.00 77.75 89 VAL A C 1
ATOM 712 O O . VAL A 1 89 ? 1.124 -9.192 8.575 1.00 77.75 89 VAL A O 1
ATOM 715 N N . LEU A 1 90 ? -0.813 -10.133 9.224 1.00 81.31 90 LEU A N 1
ATOM 716 C CA . LEU A 1 90 ? -0.728 -11.300 8.347 1.00 81.31 90 LEU A CA 1
ATOM 717 C C . LEU A 1 90 ? -0.735 -10.879 6.875 1.00 81.31 90 LEU A C 1
ATOM 719 O O . LEU A 1 90 ? 0.092 -11.359 6.106 1.00 81.31 90 LEU A O 1
ATOM 723 N N . GLY A 1 91 ? -1.590 -9.928 6.492 1.00 78.25 91 GLY A N 1
ATOM 724 C CA . GLY A 1 91 ? -1.595 -9.360 5.145 1.00 78.25 91 GLY A CA 1
ATOM 725 C C . GLY A 1 91 ? -0.251 -8.723 4.784 1.00 78.25 91 GLY A C 1
ATOM 726 O O . GLY A 1 91 ? 0.320 -9.045 3.743 1.00 78.25 91 GLY A O 1
ATOM 727 N N . LYS A 1 92 ? 0.305 -7.880 5.666 1.00 78.19 92 LYS A N 1
ATOM 728 C CA . LYS A 1 92 ? 1.636 -7.271 5.466 1.00 78.19 92 LYS A CA 1
ATOM 729 C C . LYS A 1 92 ? 2.722 -8.334 5.267 1.00 78.19 92 LYS A C 1
ATOM 731 O O . LYS A 1 92 ? 3.547 -8.196 4.366 1.00 78.19 92 LYS A O 1
ATOM 736 N N . LEU A 1 93 ? 2.695 -9.399 6.069 1.00 82.12 93 LEU A N 1
ATOM 737 C CA . LEU A 1 93 ? 3.665 -10.490 5.993 1.00 82.12 93 LEU A CA 1
ATOM 738 C C . LEU A 1 93 ? 3.541 -11.284 4.687 1.00 82.12 93 LEU A C 1
ATOM 740 O O . LEU A 1 93 ? 4.540 -11.490 4.001 1.00 82.12 93 LEU A O 1
ATOM 744 N N . VAL A 1 94 ? 2.323 -11.681 4.310 1.00 84.75 94 VAL A N 1
ATOM 745 C CA . VAL A 1 94 ? 2.061 -12.437 3.076 1.00 84.75 94 VAL A CA 1
ATOM 746 C C . VAL A 1 94 ? 2.529 -11.650 1.853 1.00 84.75 94 VAL A C 1
ATOM 748 O O . VAL A 1 94 ? 3.264 -12.190 1.028 1.00 84.75 94 VAL A O 1
ATOM 751 N N . PHE A 1 95 ? 2.195 -10.360 1.757 1.00 82.69 95 PHE A N 1
ATOM 752 C CA . PHE A 1 95 ? 2.660 -9.527 0.644 1.00 82.69 95 PHE A CA 1
ATOM 753 C C . PHE A 1 95 ? 4.179 -9.308 0.657 1.00 82.69 95 PHE A C 1
ATOM 755 O O . PHE A 1 95 ? 4.789 -9.278 -0.410 1.00 82.69 95 PHE A O 1
ATOM 762 N N . SER A 1 96 ? 4.807 -9.214 1.833 1.00 82.81 96 SER A N 1
ATOM 763 C CA . SER A 1 96 ? 6.267 -9.088 1.940 1.00 82.81 96 SER A CA 1
ATOM 764 C C . SER A 1 96 ? 7.008 -10.350 1.491 1.00 82.81 96 SER A C 1
ATOM 766 O O . SER A 1 96 ? 8.112 -10.238 0.965 1.00 82.81 96 SER A O 1
ATOM 768 N N . ILE A 1 97 ? 6.428 -11.537 1.688 1.00 86.31 97 ILE A N 1
ATOM 769 C CA . ILE A 1 97 ? 7.023 -12.805 1.241 1.00 86.31 97 ILE A CA 1
ATOM 770 C C . ILE A 1 97 ? 6.760 -13.023 -0.252 1.00 86.31 97 ILE A C 1
ATOM 772 O O . ILE A 1 97 ? 7.663 -13.428 -0.976 1.00 86.31 97 ILE A O 1
ATOM 776 N N . LEU A 1 98 ? 5.546 -12.730 -0.730 1.00 84.56 98 LEU A N 1
ATOM 777 C CA . LEU A 1 98 ? 5.151 -12.981 -2.120 1.00 84.56 98 LEU A CA 1
ATOM 778 C C . LEU A 1 98 ? 5.807 -12.032 -3.128 1.00 84.56 98 LEU A C 1
ATOM 780 O O . LEU A 1 98 ? 6.002 -12.424 -4.277 1.00 84.56 98 LEU A O 1
ATOM 784 N N . VAL A 1 99 ? 6.154 -10.800 -2.737 1.00 83.25 99 VAL A N 1
ATOM 785 C CA . VAL A 1 99 ? 6.697 -9.810 -3.683 1.00 83.25 99 VAL A CA 1
ATOM 786 C C . VAL A 1 99 ? 8.038 -10.241 -4.285 1.00 83.25 99 VAL A C 1
ATOM 788 O O . VAL A 1 99 ? 8.259 -10.002 -5.466 1.00 83.25 99 VAL A O 1
ATOM 791 N N . GLY A 1 100 ? 8.901 -10.915 -3.516 1.00 83.00 100 GLY A N 1
ATOM 792 C CA . GLY A 1 100 ? 10.211 -11.379 -3.988 1.00 83.00 100 GLY A CA 1
ATOM 793 C C . GLY A 1 100 ? 10.092 -12.388 -5.136 1.00 83.00 100 GLY A C 1
ATOM 794 O O . GLY A 1 100 ? 10.461 -12.055 -6.262 1.00 83.00 100 GLY A O 1
ATOM 795 N N . PRO A 1 101 ? 9.475 -13.563 -4.905 1.00 85.62 101 PRO A N 1
ATOM 796 C CA . PRO A 1 101 ? 9.250 -14.560 -5.950 1.00 85.62 101 PRO A CA 1
ATOM 797 C C . PRO A 1 101 ? 8.443 -14.024 -7.141 1.00 85.62 101 PRO A C 1
ATOM 799 O O . PRO A 1 101 ? 8.669 -14.429 -8.277 1.00 85.62 101 PRO A O 1
ATOM 802 N N . CYS A 1 102 ? 7.509 -13.095 -6.909 1.00 83.56 102 CYS A N 1
ATOM 803 C CA . CYS A 1 102 ? 6.721 -12.477 -7.977 1.00 83.56 102 CYS A CA 1
ATOM 804 C C . CYS A 1 102 ? 7.596 -11.633 -8.926 1.00 83.56 102 CYS A C 1
ATOM 806 O O . CYS A 1 102 ? 7.445 -11.727 -10.147 1.00 83.56 102 CYS A O 1
ATOM 808 N N . ILE A 1 103 ? 8.564 -10.882 -8.383 1.00 84.50 103 ILE A N 1
ATOM 809 C CA . ILE A 1 103 ? 9.542 -10.127 -9.182 1.00 84.50 103 ILE A CA 1
ATOM 810 C C . ILE A 1 103 ? 10.423 -11.070 -10.006 1.00 84.50 103 ILE A C 1
ATOM 812 O O . ILE A 1 103 ? 10.689 -10.762 -11.170 1.00 84.50 103 ILE A O 1
ATOM 816 N N . ASP A 1 104 ? 10.846 -12.196 -9.433 1.00 83.88 104 ASP A N 1
ATOM 817 C CA . ASP A 1 104 ? 11.714 -13.160 -10.119 1.00 83.88 104 ASP A CA 1
ATOM 818 C C . ASP A 1 104 ? 10.992 -13.904 -11.255 1.00 83.88 104 ASP A C 1
ATOM 820 O O . ASP A 1 104 ? 11.601 -14.187 -12.285 1.00 83.88 104 ASP A O 1
ATOM 824 N N . LEU A 1 105 ? 9.689 -14.178 -11.111 1.00 85.50 105 LEU A N 1
ATOM 825 C CA . LEU A 1 105 ? 8.902 -14.917 -12.108 1.00 85.50 105 LEU A CA 1
ATOM 826 C C . LEU A 1 105 ? 8.315 -14.032 -13.220 1.00 85.50 105 LEU A C 1
ATOM 828 O O . LEU A 1 105 ? 8.325 -14.423 -14.384 1.00 85.50 105 LEU A O 1
ATOM 832 N N . ILE A 1 106 ? 7.763 -12.863 -12.874 1.00 81.00 106 ILE A N 1
ATOM 833 C CA . ILE A 1 106 ? 6.984 -12.007 -13.799 1.00 81.00 106 ILE A CA 1
ATOM 834 C C . ILE A 1 106 ? 7.802 -10.780 -14.247 1.00 81.00 106 ILE A C 1
ATOM 836 O O . ILE A 1 106 ? 7.447 -10.067 -15.188 1.00 81.00 106 ILE A O 1
ATOM 840 N N . GLY A 1 107 ? 8.931 -10.522 -13.587 1.00 78.69 107 GLY A N 1
ATOM 841 C CA . GLY A 1 107 ? 9.764 -9.356 -13.826 1.00 78.69 107 GLY A CA 1
ATOM 842 C C . GLY A 1 107 ? 9.306 -8.118 -13.049 1.00 78.69 107 GLY A C 1
ATOM 843 O O . GLY A 1 107 ? 8.159 -7.966 -12.613 1.00 78.69 107 GLY A O 1
ATOM 844 N N . LYS A 1 108 ? 10.246 -7.179 -12.892 1.00 71.75 108 LYS A N 1
ATOM 845 C CA . LYS A 1 108 ? 10.072 -5.926 -12.138 1.00 71.75 108 LYS A CA 1
ATOM 846 C C . LYS A 1 108 ? 8.863 -5.086 -12.596 1.00 71.75 108 LYS A C 1
ATOM 848 O O . LYS A 1 108 ? 8.022 -4.792 -11.747 1.00 71.75 108 LYS A O 1
ATOM 853 N N . PRO A 1 109 ? 8.706 -4.710 -13.884 1.00 74.19 109 PRO A N 1
ATOM 854 C CA . PRO A 1 109 ? 7.668 -3.752 -14.279 1.00 74.19 109 PRO A CA 1
ATOM 855 C C . PRO A 1 109 ? 6.247 -4.300 -14.095 1.00 74.19 109 PRO A C 1
ATOM 857 O O . PRO A 1 109 ? 5.373 -3.587 -13.603 1.00 74.19 109 PRO A O 1
ATOM 860 N N . ALA A 1 110 ? 6.022 -5.576 -14.419 1.00 76.38 110 ALA A N 1
ATOM 861 C CA . ALA A 1 110 ? 4.724 -6.223 -14.253 1.00 76.38 110 ALA A CA 1
ATOM 862 C C . ALA A 1 110 ? 4.329 -6.337 -12.772 1.00 76.38 110 ALA A C 1
ATOM 864 O O . ALA A 1 110 ? 3.184 -6.063 -12.412 1.00 76.38 110 ALA A O 1
ATOM 865 N N . THR A 1 111 ? 5.289 -6.648 -11.896 1.00 80.50 111 THR A N 1
ATOM 866 C CA . THR A 1 111 ? 5.032 -6.749 -10.454 1.00 80.50 111 THR A CA 1
ATOM 867 C C . THR A 1 111 ? 4.674 -5.395 -9.841 1.00 80.50 111 THR A C 1
ATOM 869 O O . THR A 1 111 ? 3.714 -5.298 -9.073 1.00 80.50 111 THR A O 1
ATOM 872 N N . TYR A 1 112 ? 5.377 -4.319 -10.220 1.00 77.50 112 TYR A N 1
ATOM 873 C CA . TYR A 1 112 ? 5.020 -2.970 -9.767 1.00 77.50 112 TYR A CA 1
ATOM 874 C C . TYR A 1 112 ? 3.646 -2.523 -10.291 1.00 77.50 112 TYR A C 1
ATOM 876 O O . TYR A 1 112 ? 2.895 -1.888 -9.544 1.00 77.50 112 TYR A O 1
ATOM 884 N N . PHE A 1 113 ? 3.286 -2.874 -11.531 1.00 81.12 113 PHE A N 1
ATOM 885 C CA . PHE A 1 113 ? 1.954 -2.589 -12.077 1.00 81.12 113 PHE A CA 1
ATOM 886 C C . PHE A 1 113 ? 0.858 -3.286 -11.264 1.00 81.12 113 PHE A C 1
ATOM 888 O O . PHE A 1 113 ? -0.094 -2.641 -10.823 1.00 81.12 113 PHE A O 1
ATOM 895 N N . LEU A 1 114 ? 1.032 -4.582 -10.993 1.00 83.50 114 LEU A N 1
ATOM 896 C CA . LEU A 1 114 ? 0.073 -5.394 -10.246 1.00 83.50 114 LEU A CA 1
ATOM 897 C C . LEU A 1 114 ? -0.113 -4.868 -8.813 1.00 83.50 114 LEU A C 1
ATOM 899 O O . LEU A 1 114 ? -1.245 -4.698 -8.359 1.00 83.50 114 LEU A O 1
ATOM 903 N N . MET A 1 115 ? 0.975 -4.510 -8.125 1.00 82.00 115 MET A N 1
ATOM 904 C CA . MET A 1 115 ? 0.910 -3.924 -6.776 1.00 82.00 115 MET A CA 1
ATOM 905 C C . MET A 1 115 ? 0.248 -2.538 -6.755 1.00 82.00 115 MET A C 1
ATOM 907 O O . MET A 1 115 ? -0.495 -2.207 -5.824 1.00 82.00 115 MET A O 1
ATOM 911 N N . THR A 1 116 ? 0.467 -1.731 -7.795 1.00 79.88 116 THR A N 1
ATOM 912 C CA . THR A 1 116 ? -0.181 -0.418 -7.937 1.00 79.88 116 THR A CA 1
ATOM 913 C C . THR A 1 116 ? -1.681 -0.580 -8.192 1.00 79.88 116 THR A C 1
ATOM 915 O O . THR A 1 116 ? -2.490 0.079 -7.535 1.00 79.88 116 THR A O 1
ATOM 918 N N . ALA A 1 117 ? -2.068 -1.513 -9.067 1.00 83.25 117 ALA A N 1
ATOM 919 C CA . ALA A 1 117 ? -3.464 -1.846 -9.338 1.00 83.25 117 ALA A CA 1
ATOM 920 C C . ALA A 1 117 ? -4.179 -2.368 -8.082 1.00 83.25 117 ALA A C 1
ATOM 922 O O . ALA A 1 117 ? -5.285 -1.926 -7.773 1.00 83.25 117 ALA A O 1
ATOM 923 N N . PHE A 1 118 ? -3.525 -3.233 -7.302 1.00 83.25 118 PHE A N 1
ATOM 924 C CA . PHE A 1 118 ? -4.072 -3.737 -6.043 1.00 83.25 118 PHE A CA 1
ATOM 925 C C . PHE A 1 118 ? -4.275 -2.618 -5.009 1.00 83.25 118 PHE A C 1
ATOM 927 O O . PHE A 1 118 ? -5.294 -2.575 -4.318 1.00 83.25 118 PHE A O 1
ATOM 934 N N . THR A 1 119 ? -3.349 -1.656 -4.948 1.00 80.62 119 THR A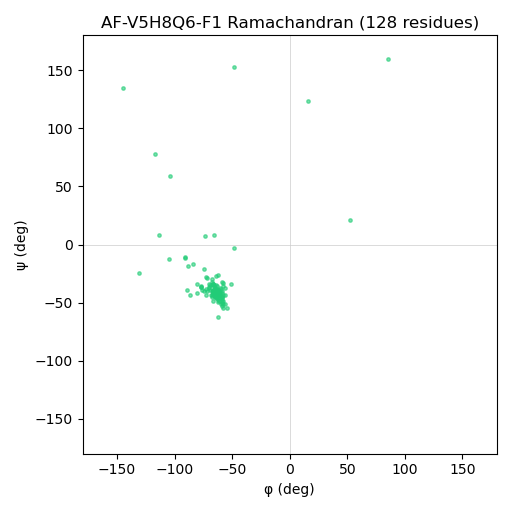 N 1
ATOM 935 C CA . THR A 1 119 ? -3.488 -0.468 -4.089 1.00 80.62 119 THR A CA 1
ATOM 936 C C . THR A 1 119 ? -4.679 0.392 -4.520 1.00 80.62 119 THR A C 1
ATOM 938 O O . THR A 1 119 ? -5.475 0.803 -3.676 1.00 80.62 119 THR A O 1
ATOM 941 N N . ALA A 1 120 ? -4.852 0.624 -5.825 1.00 80.38 120 ALA A N 1
ATOM 942 C CA . ALA A 1 120 ? -5.996 1.362 -6.359 1.00 80.38 120 ALA A CA 1
ATOM 943 C C . ALA A 1 120 ? -7.329 0.640 -6.086 1.00 80.38 120 ALA A C 1
ATOM 945 O O . ALA A 1 120 ? -8.300 1.276 -5.674 1.00 80.38 120 ALA A O 1
ATOM 946 N N . PHE A 1 121 ? -7.357 -0.686 -6.241 1.00 82.88 121 PHE A N 1
ATOM 947 C CA . PHE A 1 121 ? -8.515 -1.515 -5.910 1.00 82.88 121 PHE A CA 1
ATOM 948 C C . PHE A 1 121 ? -8.872 -1.422 -4.421 1.00 82.88 121 PHE A C 1
ATOM 950 O O . PHE A 1 121 ? -10.035 -1.232 -4.079 1.00 82.88 121 PHE A O 1
ATOM 957 N N . SER A 1 122 ? -7.878 -1.462 -3.530 1.00 78.81 122 SER A N 1
ATOM 958 C CA . SER A 1 122 ? -8.087 -1.286 -2.088 1.00 78.81 122 SER A CA 1
ATOM 959 C C . SER A 1 122 ? -8.753 0.058 -1.759 1.00 78.81 122 SER A C 1
ATOM 961 O O . SER A 1 122 ? -9.717 0.100 -0.992 1.00 78.81 122 SER A O 1
ATOM 963 N N . VAL A 1 123 ? -8.309 1.151 -2.393 1.00 76.62 123 VAL A N 1
ATOM 964 C CA . VAL A 1 123 ? -8.932 2.478 -2.230 1.00 76.62 123 VAL A CA 1
ATOM 965 C C . VAL A 1 123 ? -10.359 2.497 -2.785 1.00 76.62 123 VAL A C 1
ATOM 967 O O . VAL A 1 123 ? -11.249 3.077 -2.160 1.00 76.62 123 VAL A O 1
ATOM 970 N N . ALA A 1 124 ? -10.598 1.848 -3.929 1.00 79.00 124 ALA A N 1
ATOM 971 C CA . ALA A 1 124 ? -11.928 1.746 -4.522 1.00 79.00 124 ALA A CA 1
ATOM 972 C C . ALA A 1 124 ? -12.903 1.016 -3.589 1.00 79.00 124 ALA A C 1
ATOM 974 O O . ALA A 1 124 ? -13.992 1.527 -3.347 1.00 79.00 124 ALA A O 1
ATOM 975 N N . THR A 1 125 ? -12.500 -0.109 -2.996 1.00 78.12 125 THR A N 1
ATOM 976 C CA . THR A 1 125 ? -13.328 -0.859 -2.039 1.00 78.12 125 THR A CA 1
ATOM 977 C C . THR A 1 125 ? -13.712 -0.011 -0.827 1.00 78.12 125 THR A C 1
ATOM 979 O O . THR A 1 125 ? -14.871 -0.021 -0.423 1.00 78.12 125 THR A O 1
ATOM 982 N N . VAL A 1 126 ? -12.780 0.779 -0.279 1.00 69.00 126 VAL A N 1
ATOM 983 C CA . VAL A 1 126 ? -13.087 1.704 0.828 1.00 69.00 126 VAL A CA 1
ATOM 984 C C . VAL A 1 126 ? -14.093 2.773 0.395 1.00 69.00 126 VAL A C 1
ATOM 986 O O . VAL A 1 126 ? -15.011 3.076 1.149 1.00 69.00 126 VAL A O 1
ATOM 989 N N . LYS A 1 127 ? -13.968 3.305 -0.827 1.00 67.50 127 LYS A N 1
ATOM 990 C CA . LYS A 1 127 ? -14.925 4.273 -1.384 1.00 67.50 127 LYS A CA 1
ATOM 991 C C . LYS A 1 127 ? -16.312 3.663 -1.634 1.00 67.50 127 LYS A C 1
ATOM 993 O O . LYS A 1 127 ? -17.294 4.373 -1.498 1.00 67.50 127 LYS A O 1
ATOM 998 N N . TYR A 1 128 ? -16.394 2.388 -2.017 1.00 66.81 128 TYR A N 1
ATOM 999 C CA . TYR A 1 128 ? -17.667 1.687 -2.249 1.00 66.81 128 TYR A CA 1
ATOM 1000 C C . TYR A 1 128 ? -18.406 1.311 -0.956 1.00 66.81 128 TYR A C 1
ATOM 1002 O O . TYR A 1 128 ? -19.604 1.052 -1.002 1.00 66.81 128 TYR A O 1
ATOM 1010 N N . VAL A 1 129 ? -17.697 1.241 0.174 1.00 64.25 129 VAL A N 1
ATOM 1011 C CA . VAL A 1 129 ? -18.261 0.903 1.493 1.00 64.25 129 VAL A CA 1
ATOM 1012 C C . VAL A 1 129 ? -18.777 2.137 2.254 1.00 64.2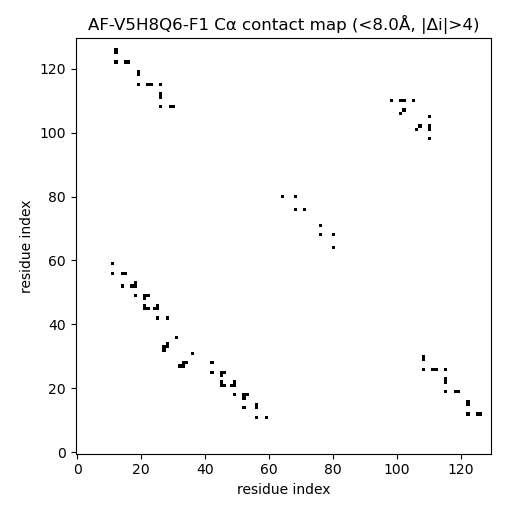5 129 VAL A C 1
ATOM 1014 O O . VAL A 1 129 ? -19.557 1.976 3.192 1.00 64.25 129 VAL A O 1
ATOM 1017 N N . GLU A 1 130 ? -18.351 3.349 1.879 1.00 51.44 130 GLU A N 1
ATOM 1018 C CA . GLU A 1 130 ? -18.817 4.627 2.457 1.00 51.44 130 GLU A CA 1
ATOM 1019 C C . GLU A 1 130 ? -20.093 5.146 1.776 1.00 51.44 130 GLU A C 1
ATOM 1021 O O . GLU A 1 130 ? -20.968 5.658 2.516 1.00 51.44 130 GLU A O 1
#

Nearest PDB structures (foldseek):
  1s94-assembly2_B  TM=6.282E-01  e=2.251E+00  Doryteuthis pealeii
  3lg7-assembly1_B  TM=5.143E-01  e=3.781E+00  synthetic construct

Secondary structure (DSSP, 8-state):
--HHHHHHHHHHHHHHHHHHHHHHHHHHHHTTSS--TT-HHHHHHHHHHHHHHHHHHHHHHHHHHHHHHHHS-TTSHHHHHHHHHHHHHHHHHHHHHHHHHHHHHH-HHHHHHHHHHHHHHHHHHHHHH-

pLDDT: mean 71.07, std 10.09, range [47.31, 86.31]

Radius of gyration: 17.64 Å; Cα contacts (8 Å, |Δi|>4): 51; chains: 1; bounding box: 43×29×46 Å

Foldseek 3Di:
DVVVVVVLLVVLLVLLVVLLVLLVVLLCLQVVPPDDPPPVVSNVVSVVVNVVSVVVSVVSVVVVLVVVLVPDDDDPRDVVSVVVVVVVVVVVVVCVVVLVVCCVPVNDNVSSVVVSVVSVVVSVVSVVVD

Sequence (130 aa):
MSHQTRDNTKLLLKMCFVRVLPAVLIFLTNTRLVWEPSNVYVGVSSMLFLNLISGMITTVVFTIMMRRSQRVAKGYKTTHFSFLCTVEVLGKLVFSILVGPCIDLIGKPATYFLMTAFTAFSVATVKYVE

Solvent-accessible surface area (backbone atoms only — not comparable to full-atom values): 7383 Å² total; per-residue (Å²): 129,66,66,69,56,56,54,53,52,52,50,49,52,51,51,50,54,58,45,49,54,36,46,52,49,51,40,48,60,69,62,58,76,78,57,76,93,80,55,61,67,60,55,52,50,36,51,50,51,42,53,51,50,52,50,51,52,52,52,51,51,51,50,53,51,52,58,52,60,74,72,54,72,94,84,76,53,66,61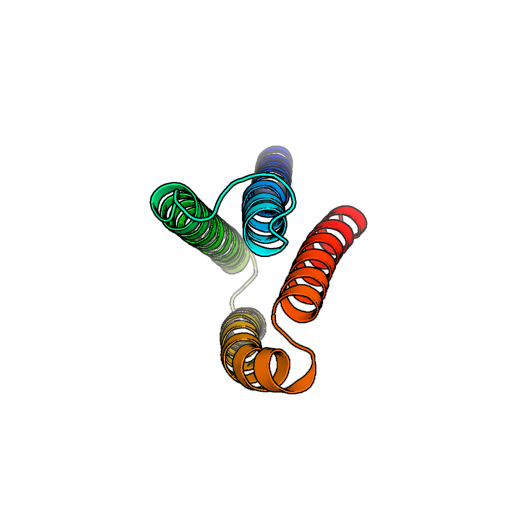,62,55,53,48,53,53,49,51,53,54,50,49,54,50,53,52,65,60,49,50,57,61,42,31,75,75,65,31,63,66,57,42,47,50,52,54,43,51,52,52,53,48,53,48,49,55,55,61,74,74,109

InterPro domains:
  IPR004752 AmpG-like permease/Acetyl-coenzyme A transporter 1 [PTHR12778] (2-125)
  IPR036259 MFS transporter superfamily [G3DSA:1.20.1250.20] (4-127)
  IPR036259 MFS transporter superfamily [SSF103473] (20-125)

Organism: Ixodes ricinus (NCBI:txid34613)